Protein AF-A0A371H3L0-F1 (afdb_monomer_lite)

Organism: Mucuna pruriens (NCBI:txid157652)

pLDDT: mean 83.74, std 11.21, range [35.69, 98.12]

Foldseek 3Di:
DDDPPDPPCVVCVVVVVVCQQQPDQDPVRDGVVCVVPVDHPVVVVVVVVVVVVVVVVVVVVVVVVVVVVVVVVVVVPPDDDDDDAQFWKDFAPPDPPDDGTWGWHDADPQQKTWTADPPPRDIDIDRNSGIDGDDDPPDPDD

Sequence (142 aa):
MTNPSKKDWSRLLEDALWAHGTAYRTSLGMSPYQIVFGKTYHLLRKFQLQELDELRLEAYKNSRIYKQKVKKLHDQQILRKDLQIGQKLIPGKLCSRWDGPFVITNIFPYGAVQLKDEQSNNTFQVNGHQIKPFYEGPAPII

Structure (mmCIF, N/CA/C/O backbone):
data_AF-A0A371H3L0-F1
#
_entry.id   AF-A0A371H3L0-F1
#
loop_
_atom_site.group_PDB
_atom_site.id
_atom_site.type_symbol
_atom_site.label_atom_id
_atom_site.label_alt_id
_atom_site.label_comp_id
_atom_site.label_asym_id
_atom_site.label_entity_id
_atom_site.label_seq_id
_atom_site.pdbx_PDB_ins_code
_atom_site.Cartn_x
_atom_site.Cartn_y
_atom_site.Cartn_z
_atom_site.occupancy
_atom_site.B_iso_or_equiv
_atom_site.auth_seq_id
_atom_site.auth_comp_id
_atom_site.auth_asym_id
_atom_site.auth_atom_id
_atom_site.pdbx_PDB_model_num
ATOM 1 N N . MET A 1 1 ? 40.866 -38.677 -16.496 1.00 35.69 1 MET A N 1
ATOM 2 C CA . MET A 1 1 ? 40.454 -37.457 -15.767 1.00 35.69 1 MET A CA 1
ATOM 3 C C . MET A 1 1 ? 40.804 -36.258 -16.641 1.00 35.69 1 MET A C 1
ATOM 5 O O . MET A 1 1 ? 41.975 -35.926 -16.749 1.00 35.69 1 MET A O 1
ATOM 9 N N . THR A 1 2 ? 39.844 -35.698 -17.381 1.00 47.97 2 THR A N 1
ATOM 10 C CA . THR A 1 2 ? 40.084 -34.582 -18.316 1.00 47.97 2 THR A CA 1
ATOM 11 C C . THR A 1 2 ? 39.957 -33.234 -17.607 1.00 47.97 2 THR A C 1
ATOM 13 O O . THR A 1 2 ? 39.051 -33.023 -16.808 1.00 47.97 2 THR A O 1
ATOM 16 N N . ASN A 1 3 ? 40.906 -32.347 -17.894 1.00 44.03 3 ASN A N 1
ATOM 17 C CA . ASN A 1 3 ? 41.131 -31.049 -17.263 1.00 44.03 3 ASN A CA 1
ATOM 18 C C . ASN A 1 3 ? 39.911 -30.092 -17.413 1.00 44.03 3 ASN A C 1
ATOM 20 O O . ASN A 1 3 ? 39.448 -29.922 -18.543 1.00 44.03 3 ASN A O 1
ATOM 24 N N . PRO A 1 4 ? 39.394 -29.437 -16.347 1.00 57.75 4 PRO A N 1
ATOM 25 C CA . PRO A 1 4 ? 38.181 -28.602 -16.411 1.00 57.75 4 PRO A CA 1
ATOM 26 C C . PRO A 1 4 ? 38.383 -27.198 -17.017 1.00 57.75 4 PRO A C 1
ATOM 28 O O . PRO A 1 4 ? 37.429 -26.434 -17.135 1.00 57.75 4 PRO A O 1
ATOM 31 N N . SER A 1 5 ? 39.611 -26.820 -17.383 1.00 58.09 5 SER A N 1
ATOM 32 C CA . SER A 1 5 ? 39.981 -25.446 -17.765 1.00 58.09 5 SER A CA 1
ATOM 33 C C . SER A 1 5 ? 40.027 -25.221 -19.287 1.00 58.09 5 SER A C 1
ATOM 35 O O . SER A 1 5 ? 41.024 -24.754 -19.839 1.00 58.09 5 SER A O 1
ATOM 37 N N . LYS A 1 6 ? 38.960 -25.568 -20.017 1.00 63.59 6 LYS A N 1
ATOM 38 C CA . LYS A 1 6 ? 38.828 -25.193 -21.436 1.00 63.59 6 LYS A CA 1
ATOM 39 C C . LYS A 1 6 ? 37.903 -23.981 -21.530 1.00 63.59 6 LYS A C 1
ATOM 41 O O . LYS A 1 6 ? 36.699 -24.112 -21.344 1.00 63.59 6 LYS A O 1
ATOM 46 N N . LYS A 1 7 ? 38.474 -22.794 -21.775 1.00 66.12 7 LYS A N 1
ATOM 47 C CA . LYS A 1 7 ? 37.710 -21.560 -22.027 1.00 66.12 7 LYS A CA 1
ATOM 48 C C . LYS A 1 7 ? 36.787 -21.792 -23.220 1.00 66.12 7 LYS A C 1
ATOM 50 O O . LYS A 1 7 ? 37.247 -22.001 -24.340 1.00 66.12 7 LYS A O 1
ATOM 55 N N . ASP A 1 8 ? 35.493 -21.796 -22.943 1.00 74.56 8 ASP A N 1
ATOM 56 C CA . ASP A 1 8 ? 34.453 -21.986 -23.940 1.00 74.56 8 ASP A CA 1
ATOM 57 C C . ASP A 1 8 ? 34.238 -20.660 -24.684 1.00 74.56 8 ASP A C 1
ATOM 59 O O . ASP A 1 8 ? 33.451 -19.808 -24.274 1.00 74.56 8 ASP A O 1
ATOM 63 N N . TRP A 1 9 ? 35.030 -20.449 -25.741 1.00 77.19 9 TRP A N 1
ATOM 64 C CA . TRP A 1 9 ? 35.035 -19.226 -26.556 1.00 77.19 9 TRP A CA 1
ATOM 65 C C . TRP A 1 9 ? 33.682 -18.916 -27.202 1.00 77.19 9 TRP A C 1
ATOM 67 O O . TRP A 1 9 ? 33.424 -17.762 -27.535 1.00 77.19 9 TRP A O 1
ATOM 77 N N . SER A 1 10 ? 32.807 -19.917 -27.327 1.00 79.56 10 SER A N 1
ATOM 78 C CA . SER A 1 10 ? 31.440 -19.752 -27.830 1.00 79.56 10 SER A CA 1
ATOM 79 C C . SER A 1 10 ? 30.657 -18.701 -27.037 1.00 79.56 10 SER A C 1
ATOM 81 O O . SER A 1 10 ? 29.975 -17.866 -27.622 1.00 79.56 10 SER A O 1
ATOM 83 N N . ARG A 1 11 ? 30.835 -18.663 -25.712 1.00 79.69 11 ARG A N 1
ATOM 84 C CA . ARG A 1 11 ? 30.141 -17.724 -24.818 1.00 79.69 11 ARG A CA 1
ATOM 85 C C . ARG A 1 11 ? 30.622 -16.282 -24.968 1.00 79.69 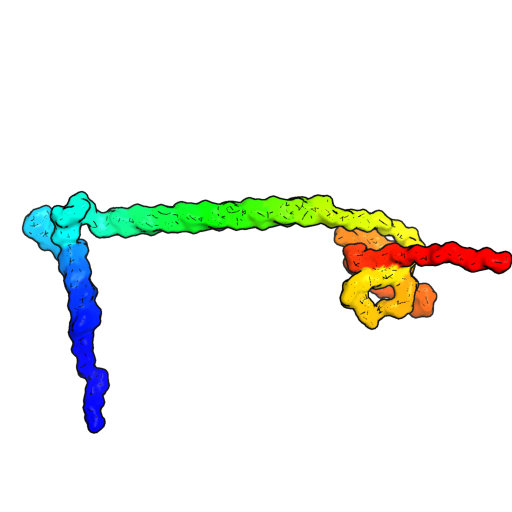11 ARG A C 1
ATOM 87 O O . ARG A 1 11 ? 29.887 -15.365 -24.640 1.00 79.69 11 ARG A O 1
ATOM 94 N N . LEU A 1 12 ? 31.848 -16.091 -25.456 1.00 84.69 12 LEU A N 1
ATOM 95 C CA . LEU A 1 12 ? 32.456 -14.773 -25.654 1.00 84.69 12 LEU A CA 1
ATOM 96 C C . LEU A 1 12 ? 32.173 -14.200 -27.048 1.00 84.69 12 LEU A C 1
ATOM 98 O O . LEU A 1 12 ? 32.379 -13.008 -27.261 1.00 84.69 12 LEU A O 1
ATOM 102 N N . LEU A 1 13 ? 31.721 -15.031 -27.994 1.00 86.25 13 LEU A N 1
ATOM 103 C CA . LEU A 1 13 ? 31.438 -14.603 -29.363 1.00 86.25 13 LEU A CA 1
ATOM 104 C C . LEU A 1 13 ? 30.288 -13.589 -29.407 1.00 86.25 13 LEU A C 1
ATOM 106 O O . LEU A 1 13 ? 30.415 -12.561 -30.068 1.00 86.25 13 LEU A O 1
ATOM 110 N N . GLU A 1 14 ? 29.212 -13.847 -28.662 1.00 85.56 14 GLU A N 1
ATOM 111 C CA . GLU A 1 14 ? 28.058 -12.943 -28.573 1.00 85.56 14 GLU A CA 1
ATOM 112 C C . GLU A 1 14 ? 28.453 -1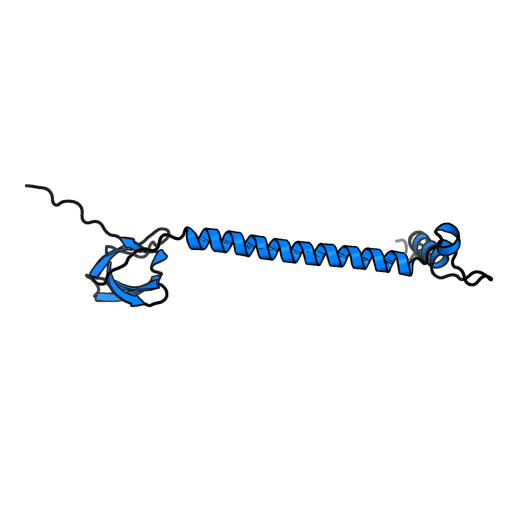1.577 -27.996 1.00 85.56 14 GLU A C 1
ATOM 114 O O . GLU A 1 14 ? 28.181 -10.537 -28.597 1.00 85.56 14 GLU A O 1
ATOM 119 N N . ASP A 1 15 ? 29.193 -11.568 -26.884 1.00 86.69 15 ASP A N 1
ATOM 120 C CA . ASP A 1 15 ? 29.681 -10.335 -26.256 1.00 86.69 15 ASP A CA 1
ATOM 121 C C . ASP A 1 15 ? 30.644 -9.557 -27.171 1.00 86.69 15 ASP A C 1
ATOM 123 O O . ASP A 1 15 ? 30.595 -8.325 -27.235 1.00 86.69 15 ASP A O 1
ATOM 127 N N . ALA A 1 16 ? 31.512 -10.254 -27.913 1.00 88.94 16 ALA A N 1
ATOM 128 C CA . ALA A 1 16 ? 32.458 -9.638 -28.842 1.00 88.94 16 ALA A CA 1
ATOM 129 C C . ALA A 1 16 ? 31.758 -9.010 -30.058 1.00 88.94 16 ALA A C 1
ATOM 131 O O . ALA A 1 16 ? 32.079 -7.880 -30.439 1.00 88.94 16 ALA A O 1
ATOM 132 N N . LEU A 1 17 ? 30.777 -9.705 -30.644 1.00 88.81 17 LEU A N 1
ATOM 133 C CA . LEU A 1 17 ? 29.948 -9.171 -31.729 1.00 88.81 17 LEU A CA 1
ATOM 134 C C . LEU A 1 17 ? 29.143 -7.957 -31.256 1.00 88.81 17 LEU A C 1
ATOM 136 O O . LEU A 1 17 ? 29.077 -6.938 -31.951 1.00 88.81 17 LEU A O 1
ATOM 140 N N . TRP A 1 18 ? 28.600 -8.028 -30.041 1.00 85.81 18 TRP A N 1
ATOM 141 C CA . TRP A 1 18 ? 27.878 -6.928 -29.415 1.00 85.81 18 TRP A CA 1
ATOM 142 C C . TRP A 1 18 ? 28.757 -5.689 -29.196 1.00 85.81 18 TRP A C 1
ATOM 144 O O . TRP A 1 18 ? 28.379 -4.566 -29.556 1.00 85.81 18 TRP A O 1
ATOM 154 N N . ALA A 1 19 ? 29.959 -5.882 -28.647 1.00 86.75 19 ALA A N 1
ATOM 155 C CA . ALA A 1 19 ? 30.933 -4.814 -28.450 1.00 86.75 19 ALA A CA 1
ATOM 156 C C . ALA A 1 19 ? 31.361 -4.193 -29.788 1.00 86.75 19 ALA A C 1
ATOM 158 O O . ALA A 1 19 ? 31.402 -2.969 -29.913 1.00 86.75 19 ALA A O 1
ATOM 159 N N . HIS A 1 20 ? 31.603 -5.009 -30.818 1.00 86.50 20 HIS A N 1
ATOM 160 C CA . HIS A 1 20 ? 31.933 -4.517 -32.154 1.00 86.50 20 HIS A CA 1
ATOM 161 C C . HIS A 1 20 ? 30.798 -3.668 -32.755 1.00 86.50 20 HIS A C 1
ATOM 163 O O . HIS A 1 20 ? 31.046 -2.589 -33.288 1.00 86.50 20 HIS A O 1
ATOM 169 N N . GLY A 1 21 ? 29.536 -4.089 -32.624 1.00 86.50 21 GLY A N 1
ATOM 170 C CA . GLY A 1 21 ? 28.395 -3.338 -33.161 1.00 86.50 21 GLY A CA 1
ATOM 171 C C . GLY A 1 21 ? 28.141 -1.989 -32.472 1.00 86.50 21 GLY A C 1
ATOM 172 O O . GLY A 1 21 ? 27.678 -1.037 -33.110 1.00 86.50 21 GLY A O 1
ATOM 173 N N . THR A 1 22 ? 28.449 -1.886 -31.176 1.00 85.19 22 THR A N 1
ATOM 174 C CA . THR A 1 22 ? 28.066 -0.734 -30.341 1.00 85.19 22 THR A CA 1
ATOM 175 C C . THR A 1 22 ? 29.221 0.203 -29.980 1.00 85.19 22 THR A C 1
ATOM 177 O O . THR A 1 22 ? 29.000 1.414 -29.920 1.00 85.19 22 THR A O 1
ATOM 180 N N . ALA A 1 23 ? 30.434 -0.319 -29.774 1.00 85.50 23 ALA A N 1
ATOM 181 C CA . ALA A 1 23 ? 31.584 0.436 -29.272 1.00 85.50 23 ALA A CA 1
ATOM 182 C C . ALA A 1 23 ? 32.619 0.794 -30.351 1.00 85.50 23 ALA A C 1
ATOM 184 O O . ALA A 1 23 ? 33.249 1.849 -30.250 1.00 85.50 23 ALA A O 1
ATOM 185 N N . TYR A 1 24 ? 32.790 -0.038 -31.387 1.00 86.94 24 TYR A N 1
ATOM 186 C CA . TYR A 1 24 ? 33.730 0.257 -32.474 1.00 86.94 24 TYR A CA 1
ATOM 187 C C . TYR A 1 24 ? 33.296 1.501 -33.258 1.00 86.94 24 TYR A C 1
ATOM 189 O O . TYR A 1 24 ? 32.109 1.710 -33.527 1.00 86.94 24 TYR A O 1
ATOM 197 N N . ARG A 1 25 ? 34.271 2.330 -33.639 1.00 89.62 25 ARG A N 1
ATOM 198 C CA . ARG A 1 25 ? 34.059 3.546 -34.426 1.00 89.62 25 ARG A CA 1
ATOM 199 C C . ARG A 1 25 ? 34.706 3.383 -35.793 1.00 89.62 25 ARG A C 1
ATOM 201 O O . ARG A 1 25 ? 35.893 3.097 -35.893 1.00 89.62 25 ARG A O 1
ATOM 208 N N . THR A 1 26 ? 33.904 3.572 -36.834 1.00 87.81 26 THR A N 1
ATOM 209 C CA . THR A 1 26 ? 34.366 3.626 -38.227 1.00 87.81 26 THR A CA 1
ATOM 210 C C . THR A 1 26 ? 35.142 4.920 -38.493 1.00 87.81 26 THR A C 1
ATOM 212 O O . THR A 1 26 ? 35.106 5.848 -37.683 1.00 87.81 26 THR A O 1
ATOM 215 N N . SER A 1 27 ? 35.804 5.025 -39.649 1.00 90.31 27 SER A N 1
ATOM 216 C CA . SER A 1 27 ? 36.500 6.247 -40.098 1.00 90.31 27 SER A CA 1
ATOM 217 C C . SER A 1 27 ? 35.598 7.489 -40.168 1.00 90.31 27 SER A C 1
ATOM 219 O O . SER A 1 27 ? 36.092 8.609 -40.119 1.00 90.31 27 SER A O 1
ATOM 221 N N . LEU A 1 28 ? 34.277 7.296 -40.223 1.00 88.50 28 LEU A N 1
ATOM 222 C CA . LEU A 1 28 ? 33.258 8.349 -40.176 1.00 88.50 28 LEU A CA 1
ATOM 223 C C . LEU A 1 28 ? 32.837 8.729 -38.741 1.00 88.50 28 LEU A C 1
ATOM 225 O O . LEU A 1 28 ? 31.907 9.506 -38.553 1.00 88.50 28 LEU A O 1
ATOM 229 N N . GLY A 1 29 ? 33.451 8.138 -37.712 1.00 89.38 29 GLY A N 1
ATOM 230 C CA . GLY A 1 29 ? 33.095 8.352 -36.305 1.00 89.38 29 GLY A CA 1
ATOM 231 C C . GLY A 1 29 ? 31.793 7.669 -35.860 1.00 89.38 29 GLY A C 1
ATOM 232 O O . GLY A 1 29 ? 31.380 7.816 -34.705 1.00 89.38 29 GLY A O 1
ATOM 233 N N . MET A 1 30 ? 31.146 6.890 -36.733 1.00 90.00 30 MET A N 1
ATOM 234 C CA . MET A 1 30 ? 29.894 6.179 -36.444 1.00 90.00 30 MET A CA 1
ATOM 235 C C . MET A 1 30 ? 30.138 4.723 -36.044 1.00 90.00 30 MET A C 1
ATOM 237 O O . MET A 1 30 ? 31.092 4.101 -36.516 1.00 90.00 30 MET A O 1
ATOM 241 N N . SER A 1 31 ? 29.271 4.163 -35.196 1.00 91.44 31 SER A N 1
ATOM 242 C CA . SER A 1 31 ? 29.273 2.718 -34.925 1.00 91.44 31 SER A CA 1
ATOM 243 C C . SER A 1 31 ? 28.458 1.949 -35.974 1.00 91.44 31 SER A C 1
ATOM 245 O O . SER A 1 31 ? 27.512 2.514 -36.531 1.00 91.44 31 SER A O 1
ATOM 247 N N . PRO A 1 32 ? 28.749 0.659 -36.229 1.00 91.44 32 PRO A N 1
ATOM 248 C CA . PRO A 1 32 ? 27.944 -0.160 -37.140 1.00 91.44 32 PRO A CA 1
ATOM 249 C C . PRO A 1 32 ? 26.437 -0.124 -36.824 1.00 91.44 32 PRO A C 1
ATOM 251 O O . PRO A 1 32 ? 25.621 0.029 -37.729 1.00 91.44 32 PRO A O 1
ATOM 254 N N . TYR A 1 33 ? 26.055 -0.155 -35.540 1.00 89.06 33 TYR A N 1
ATOM 255 C CA . TYR A 1 33 ? 24.656 -0.012 -35.118 1.00 89.06 33 TYR A CA 1
ATOM 256 C C . TYR A 1 33 ? 24.039 1.333 -35.545 1.00 89.06 33 TYR A C 1
ATOM 258 O O . TYR A 1 33 ? 22.895 1.380 -35.986 1.00 89.06 33 TYR A O 1
ATOM 266 N N . GLN A 1 34 ? 24.788 2.436 -35.451 1.00 89.88 34 GLN A N 1
ATOM 267 C CA . GLN A 1 34 ? 24.303 3.758 -35.870 1.00 89.88 34 GLN A CA 1
ATOM 268 C C . GLN A 1 34 ? 24.055 3.837 -37.374 1.00 89.88 34 GLN A C 1
ATOM 270 O O . GLN A 1 34 ? 23.097 4.482 -37.784 1.00 89.88 34 GLN A O 1
ATOM 275 N N . ILE A 1 35 ? 24.884 3.174 -38.181 1.00 91.00 35 ILE A N 1
ATOM 276 C CA . ILE A 1 35 ? 24.724 3.142 -39.641 1.00 91.00 35 ILE A CA 1
ATOM 277 C C . ILE A 1 35 ? 23.443 2.392 -40.023 1.00 91.00 35 ILE A C 1
ATOM 279 O O . ILE A 1 35 ? 22.707 2.839 -40.895 1.00 91.00 35 ILE A O 1
ATOM 283 N N . VAL A 1 36 ? 23.157 1.277 -39.349 1.00 89.88 36 VAL A N 1
ATOM 284 C CA . VAL A 1 36 ? 21.985 0.440 -39.648 1.00 89.88 36 VAL A CA 1
ATOM 285 C C . VAL A 1 36 ? 20.688 1.061 -39.123 1.00 89.88 36 VAL A C 1
ATOM 287 O O . VAL A 1 36 ? 19.680 1.069 -39.822 1.00 89.88 36 VAL A O 1
ATOM 290 N N . PHE A 1 37 ? 20.696 1.583 -37.894 1.00 85.94 37 PHE A N 1
ATOM 291 C CA . PHE A 1 37 ? 19.475 2.001 -37.194 1.00 85.94 37 PHE A CA 1
ATOM 292 C C . PHE A 1 37 ? 19.294 3.523 -37.105 1.00 85.94 37 PHE A C 1
ATOM 294 O O . PHE A 1 37 ? 18.312 3.994 -36.530 1.00 85.94 37 PHE A O 1
ATOM 301 N N . GLY A 1 38 ? 20.246 4.315 -37.610 1.00 89.06 38 GLY A N 1
ATOM 302 C CA . GLY A 1 38 ? 20.200 5.783 -37.602 1.00 89.06 38 GLY A CA 1
ATOM 303 C C . GLY A 1 38 ? 20.243 6.429 -36.210 1.00 89.06 38 GLY A C 1
ATOM 304 O O . GLY A 1 38 ? 20.119 7.646 -36.086 1.00 89.06 38 GLY A O 1
ATOM 305 N N . LYS A 1 39 ? 20.395 5.639 -35.138 1.00 87.19 39 LYS A N 1
ATOM 306 C CA . LYS A 1 39 ? 20.427 6.095 -33.741 1.00 87.19 39 LYS A CA 1
ATOM 307 C C . LYS A 1 39 ? 21.552 5.411 -32.981 1.00 87.19 39 LYS A C 1
ATOM 309 O O . LYS A 1 39 ? 21.913 4.267 -33.252 1.00 87.19 39 LYS A O 1
ATOM 314 N N . THR A 1 40 ? 22.100 6.102 -31.984 1.00 86.62 40 THR A N 1
ATOM 315 C CA . THR A 1 40 ? 23.087 5.494 -31.087 1.00 86.62 40 THR A CA 1
ATOM 316 C C . THR A 1 40 ? 22.387 4.523 -30.135 1.00 86.62 40 THR A C 1
ATOM 318 O O . THR A 1 40 ? 21.326 4.830 -29.591 1.00 86.62 40 THR A O 1
ATOM 321 N N . TYR A 1 41 ? 22.979 3.348 -29.907 1.00 84.19 41 TYR A N 1
ATOM 322 C CA . TYR A 1 41 ? 22.416 2.349 -28.990 1.00 84.19 41 TYR A CA 1
ATOM 323 C C . TYR A 1 41 ? 22.176 2.922 -27.581 1.00 84.19 41 TYR A C 1
ATOM 325 O O . TYR A 1 41 ? 21.142 2.671 -26.963 1.00 84.19 41 TYR A O 1
ATOM 333 N N . HIS A 1 42 ? 23.096 3.758 -27.089 1.00 84.25 42 HIS A N 1
ATOM 334 C CA . HIS A 1 42 ? 22.961 4.418 -25.787 1.00 84.25 42 HIS A CA 1
ATOM 335 C C . HIS A 1 42 ? 21.702 5.284 -25.685 1.00 84.25 42 HIS A C 1
ATOM 337 O O . HIS A 1 42 ? 21.066 5.307 -24.632 1.00 84.25 42 HIS A O 1
ATOM 343 N N . LEU A 1 43 ? 21.329 5.972 -26.768 1.00 87.81 43 LEU A N 1
ATOM 344 C CA . LEU A 1 43 ? 20.124 6.790 -26.806 1.00 87.81 43 LEU A CA 1
ATOM 345 C C . LEU A 1 43 ? 18.865 5.917 -26.747 1.00 87.81 43 LEU A C 1
ATOM 347 O O . LEU A 1 43 ? 17.972 6.200 -25.953 1.00 87.81 43 LEU A O 1
ATOM 351 N N . LEU A 1 44 ? 18.825 4.829 -27.524 1.00 86.44 44 LEU A N 1
ATOM 352 C CA . LEU A 1 44 ? 17.714 3.874 -27.491 1.00 86.44 44 LEU A CA 1
ATOM 353 C C . LEU A 1 44 ? 17.533 3.280 -26.088 1.00 86.44 44 LEU A C 1
ATOM 355 O O . LEU A 1 44 ? 16.435 3.312 -25.537 1.00 86.44 44 LEU A O 1
ATOM 359 N N . ARG A 1 45 ? 18.629 2.815 -25.478 1.00 89.38 45 ARG A N 1
ATOM 360 C CA . ARG A 1 45 ? 18.609 2.245 -24.128 1.00 89.38 45 ARG A CA 1
ATOM 361 C C . ARG A 1 45 ? 18.142 3.257 -23.082 1.00 89.38 45 ARG A C 1
ATOM 363 O O . ARG A 1 45 ? 17.405 2.893 -22.173 1.00 89.38 45 ARG A O 1
ATOM 370 N N . LYS A 1 46 ? 18.549 4.526 -23.199 1.00 91.94 46 LYS A N 1
ATOM 371 C CA . LYS A 1 46 ? 18.114 5.591 -22.284 1.00 91.94 46 LYS A CA 1
ATOM 372 C C . LYS A 1 46 ? 16.599 5.805 -22.346 1.00 91.94 46 LYS A C 1
ATOM 374 O O . LYS A 1 46 ? 15.977 5.895 -21.295 1.00 91.94 46 LYS A O 1
ATOM 379 N N . PHE A 1 47 ? 16.014 5.845 -23.544 1.00 91.94 47 PHE A N 1
ATOM 380 C CA . PHE A 1 47 ? 14.563 5.992 -23.698 1.00 91.94 47 PHE A CA 1
ATOM 381 C C . PHE A 1 47 ? 13.792 4.801 -23.128 1.00 91.94 47 PHE A C 1
ATOM 383 O O . PHE A 1 47 ? 12.835 5.003 -22.392 1.00 91.94 47 PHE A O 1
ATOM 390 N N . GLN A 1 48 ? 14.254 3.574 -23.384 1.00 93.88 48 GLN A N 1
ATOM 391 C CA . GLN A 1 48 ? 13.633 2.369 -22.823 1.00 93.88 48 GLN A CA 1
ATOM 392 C C . GLN A 1 48 ? 13.661 2.360 -21.289 1.00 93.88 48 GLN A C 1
ATOM 394 O O . GLN A 1 48 ? 12.685 1.979 -20.650 1.00 93.88 48 GLN A O 1
ATOM 399 N N . LEU A 1 49 ? 14.775 2.785 -20.684 1.00 95.06 49 LEU A N 1
ATOM 400 C CA . LEU A 1 49 ? 14.875 2.899 -19.227 1.00 95.06 49 LEU A CA 1
ATOM 401 C C . LEU A 1 49 ? 13.922 3.962 -18.675 1.00 95.06 49 LEU A C 1
ATOM 403 O O . LEU A 1 49 ? 13.264 3.712 -17.670 1.00 95.06 49 LEU A O 1
ATOM 407 N N . GLN A 1 50 ? 13.815 5.109 -19.349 1.00 96.56 50 GLN A N 1
ATOM 408 C CA . GLN A 1 50 ? 12.889 6.165 -18.951 1.00 96.56 50 GLN A CA 1
ATOM 409 C C . GLN A 1 50 ? 11.430 5.688 -19.009 1.00 96.56 50 GLN A C 1
ATOM 411 O O . GLN A 1 50 ? 10.698 5.864 -18.040 1.00 96.56 50 GLN A O 1
ATOM 416 N N . GLU A 1 51 ? 11.025 5.033 -20.097 1.00 96.12 51 GLU A N 1
ATOM 417 C CA . GLU A 1 51 ? 9.674 4.481 -20.251 1.00 96.12 51 GLU A CA 1
ATOM 418 C C . GLU A 1 51 ? 9.355 3.449 -19.154 1.00 96.12 51 GLU A C 1
ATOM 420 O O . GLU A 1 51 ? 8.289 3.485 -18.538 1.00 96.12 51 GLU A O 1
ATOM 425 N N . LEU A 1 52 ? 10.311 2.571 -18.827 1.00 97.19 52 LEU A N 1
ATOM 426 C CA . LEU A 1 52 ? 10.166 1.614 -17.726 1.00 97.19 52 LEU A CA 1
ATOM 427 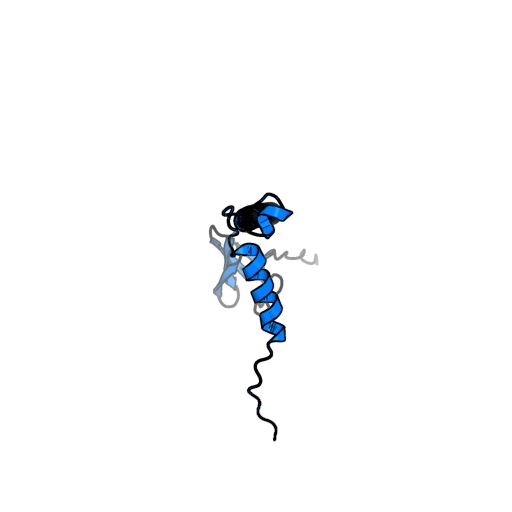C C . LEU A 1 52 ? 10.007 2.297 -16.362 1.00 97.19 52 LEU A C 1
ATOM 429 O O . LEU A 1 52 ? 9.206 1.843 -15.540 1.00 97.19 52 LEU A O 1
ATOM 433 N N . ASP A 1 53 ? 10.762 3.360 -16.098 1.00 96.25 53 ASP A N 1
ATOM 434 C CA . ASP A 1 53 ? 10.675 4.087 -14.833 1.00 96.25 53 ASP A CA 1
ATOM 435 C C . ASP A 1 53 ? 9.355 4.862 -14.705 1.00 96.25 53 ASP A C 1
ATOM 437 O O . ASP A 1 53 ? 8.755 4.878 -13.625 1.00 96.25 53 ASP A O 1
ATOM 441 N N . GLU A 1 54 ? 8.838 5.415 -15.804 1.00 97.44 54 GLU A N 1
ATOM 442 C CA . GLU A 1 54 ? 7.513 6.042 -15.855 1.00 97.44 54 GLU A CA 1
ATOM 443 C C . GLU A 1 54 ? 6.400 5.027 -15.544 1.00 97.44 54 GLU A C 1
ATOM 445 O O . GLU A 1 54 ? 5.573 5.263 -14.657 1.00 97.44 54 GLU A O 1
ATOM 450 N N . LEU A 1 55 ? 6.428 3.852 -16.184 1.00 97.44 55 LEU A N 1
ATOM 451 C CA . LEU A 1 55 ? 5.466 2.772 -15.934 1.00 97.44 55 LEU A CA 1
ATOM 452 C C . LEU A 1 55 ? 5.498 2.285 -14.479 1.00 97.44 55 LEU A C 1
ATOM 454 O O . LEU A 1 55 ? 4.452 2.057 -13.865 1.00 97.44 55 LEU A O 1
ATOM 458 N N . ARG A 1 56 ? 6.694 2.147 -13.896 1.00 97.81 56 ARG A N 1
ATOM 459 C CA . ARG A 1 56 ? 6.863 1.763 -12.485 1.00 97.81 56 ARG A CA 1
ATOM 460 C C . ARG A 1 56 ? 6.262 2.795 -11.541 1.00 97.81 56 ARG A C 1
ATOM 462 O O . ARG A 1 56 ? 5.563 2.425 -10.593 1.00 97.81 56 ARG A O 1
ATOM 469 N N . LEU A 1 57 ? 6.532 4.077 -11.785 1.00 97.75 57 LEU A N 1
ATOM 470 C CA . LEU A 1 57 ? 6.010 5.160 -10.960 1.00 97.75 57 LEU A CA 1
ATOM 471 C C . LEU A 1 57 ? 4.479 5.202 -11.017 1.00 97.75 57 LEU A C 1
ATOM 473 O O . LEU A 1 57 ? 3.825 5.362 -9.983 1.00 97.75 57 LEU A O 1
ATOM 477 N N . GLU A 1 58 ? 3.913 5.013 -12.205 1.00 98.00 58 GLU A N 1
ATOM 478 C CA . GLU A 1 58 ? 2.470 4.987 -12.413 1.00 98.00 58 GLU A CA 1
ATOM 479 C C . GLU A 1 58 ? 1.812 3.790 -11.712 1.00 98.00 58 GLU A C 1
ATOM 481 O O . GLU A 1 58 ? 0.849 3.953 -10.958 1.00 98.00 58 GLU A O 1
ATOM 486 N N . ALA A 1 59 ? 2.386 2.590 -11.837 1.00 98.12 59 ALA A N 1
ATOM 487 C CA . ALA A 1 59 ? 1.918 1.407 -11.115 1.00 98.12 59 ALA A CA 1
ATOM 488 C C . ALA A 1 59 ? 1.937 1.607 -9.586 1.00 98.12 59 ALA A C 1
ATOM 490 O O . ALA A 1 59 ? 0.985 1.234 -8.890 1.00 98.12 59 ALA A O 1
ATOM 491 N N . TYR A 1 60 ? 2.985 2.241 -9.049 1.00 97.75 60 TYR A N 1
ATOM 492 C CA . TYR A 1 60 ? 3.082 2.542 -7.619 1.00 97.75 60 TYR A CA 1
ATOM 493 C C . TYR A 1 60 ? 2.006 3.538 -7.162 1.00 97.75 60 TYR A C 1
ATOM 495 O O . TYR A 1 60 ? 1.340 3.307 -6.146 1.00 97.75 60 TYR A O 1
ATOM 503 N N . LYS A 1 61 ? 1.791 4.621 -7.922 1.00 98.00 61 LYS A N 1
ATOM 504 C CA . LYS A 1 61 ? 0.716 5.593 -7.660 1.00 98.00 61 LYS A CA 1
ATOM 505 C C . LYS A 1 61 ? -0.652 4.913 -7.667 1.00 98.00 61 LYS A C 1
ATOM 507 O O . LYS A 1 61 ? -1.406 5.066 -6.706 1.00 98.00 61 LYS A O 1
ATOM 512 N N . ASN A 1 62 ? -0.934 4.097 -8.680 1.00 97.31 62 ASN A N 1
ATOM 513 C CA . ASN A 1 62 ? -2.203 3.382 -8.811 1.00 97.31 62 ASN A CA 1
ATOM 514 C C . ASN A 1 62 ? -2.438 2.391 -7.666 1.00 97.31 62 ASN A C 1
ATOM 516 O O . ASN A 1 62 ? -3.513 2.386 -7.063 1.00 97.31 62 ASN A O 1
ATOM 520 N N . SER A 1 63 ? -1.415 1.626 -7.280 1.00 97.69 63 SER A N 1
ATOM 521 C CA . SER A 1 63 ? -1.474 0.732 -6.116 1.00 97.69 63 SER A CA 1
ATOM 522 C C . SER A 1 63 ? -1.760 1.495 -4.819 1.00 97.69 63 SER A C 1
ATOM 524 O O . SER A 1 63 ? -2.612 1.090 -4.021 1.00 97.69 63 SER A O 1
ATOM 526 N N . ARG A 1 64 ? -1.100 2.643 -4.615 1.00 97.62 64 ARG A N 1
ATOM 527 C CA . ARG A 1 64 ? -1.323 3.501 -3.445 1.00 97.62 64 ARG A CA 1
ATOM 528 C C . ARG A 1 64 ? -2.754 4.038 -3.409 1.00 97.62 64 ARG A C 1
ATOM 530 O O . ARG A 1 64 ? -3.392 3.955 -2.360 1.00 97.62 64 ARG A O 1
ATOM 537 N N . ILE A 1 65 ? -3.270 4.531 -4.534 1.00 97.62 65 ILE A N 1
ATOM 538 C CA . ILE A 1 65 ? -4.645 5.038 -4.648 1.00 97.62 65 ILE A CA 1
ATOM 539 C C . ILE A 1 65 ? -5.654 3.920 -4.372 1.00 97.62 65 ILE A C 1
ATOM 541 O O . ILE A 1 65 ? -6.591 4.119 -3.600 1.00 97.62 65 ILE A O 1
ATOM 545 N N . TYR A 1 66 ? -5.458 2.736 -4.955 1.00 97.00 66 TYR A N 1
ATOM 546 C CA . TYR A 1 66 ? -6.329 1.585 -4.729 1.00 97.00 66 TYR A CA 1
ATOM 547 C C . TYR A 1 66 ? -6.394 1.212 -3.243 1.00 97.00 66 TYR A C 1
ATOM 549 O O . TYR A 1 66 ? -7.481 1.152 -2.670 1.00 97.00 66 TYR A O 1
ATOM 557 N N . LYS A 1 67 ? -5.237 1.054 -2.584 1.00 97.56 67 LYS A N 1
ATOM 558 C CA . LYS A 1 67 ? -5.169 0.742 -1.147 1.00 97.56 67 LYS A CA 1
ATOM 559 C C . LYS A 1 67 ? -5.869 1.797 -0.296 1.00 97.56 67 LYS A C 1
ATOM 561 O O . LYS A 1 67 ? -6.585 1.452 0.639 1.00 97.56 67 LYS A O 1
ATOM 566 N N . GLN A 1 68 ? -5.693 3.076 -0.625 1.00 97.62 68 GLN A N 1
ATOM 567 C CA . GLN A 1 68 ? -6.368 4.170 0.074 1.00 97.62 68 GLN A CA 1
ATOM 568 C C . GLN A 1 68 ? -7.889 4.121 -0.112 1.00 97.62 68 GLN A C 1
ATOM 570 O O . GLN A 1 68 ? -8.617 4.278 0.867 1.00 97.62 68 GLN A O 1
ATOM 575 N N . LYS A 1 69 ? -8.375 3.869 -1.335 1.00 96.94 69 LYS A N 1
ATOM 576 C CA . LYS A 1 69 ? -9.812 3.735 -1.623 1.00 96.94 69 LYS A CA 1
ATOM 577 C C . LYS A 1 69 ? -10.424 2.565 -0.862 1.00 96.94 69 LYS A C 1
ATOM 579 O O . LYS A 1 69 ? -11.422 2.754 -0.176 1.00 96.94 69 LYS A O 1
ATOM 584 N N . VAL A 1 70 ? -9.801 1.390 -0.930 1.00 95.69 70 VAL A N 1
ATOM 585 C CA . VAL A 1 70 ? -10.281 0.194 -0.225 1.00 95.69 70 VAL A CA 1
ATOM 586 C C . VAL A 1 70 ? -10.261 0.405 1.286 1.00 95.69 70 VAL A C 1
ATOM 588 O O . VAL A 1 70 ? -11.248 0.092 1.940 1.00 95.69 70 VAL A O 1
ATOM 591 N N . LYS A 1 71 ? -9.200 1.008 1.841 1.00 96.19 71 LYS A N 1
ATOM 592 C CA . LYS A 1 71 ? -9.151 1.356 3.267 1.00 96.19 71 LYS A CA 1
ATOM 593 C C . LYS A 1 71 ? -10.283 2.309 3.655 1.00 96.19 71 LYS A C 1
ATOM 595 O O . LYS A 1 71 ? -10.966 2.053 4.634 1.00 96.19 71 LYS A O 1
ATOM 600 N N . LYS A 1 72 ? -10.523 3.368 2.875 1.00 95.50 72 LYS A N 1
ATOM 601 C CA . LYS A 1 72 ? -11.614 4.320 3.137 1.00 95.50 72 LYS A CA 1
ATOM 602 C C . LYS A 1 72 ? -12.980 3.630 3.124 1.00 95.50 72 LYS A C 1
ATOM 604 O O . LYS A 1 72 ? -13.782 3.894 4.009 1.00 95.50 72 LYS A O 1
ATOM 609 N N . LEU A 1 73 ? -13.230 2.756 2.148 1.00 94.00 73 LEU A N 1
ATOM 610 C CA . LEU A 1 73 ? -14.477 1.990 2.067 1.00 94.00 73 LEU A CA 1
ATOM 611 C C . LEU A 1 73 ? -14.628 1.029 3.249 1.00 94.00 73 LEU A C 1
ATOM 613 O O . LEU A 1 73 ? -15.688 0.983 3.862 1.00 94.00 73 LEU A O 1
ATOM 617 N N . HIS A 1 74 ? -13.563 0.307 3.595 1.00 89.75 74 HIS A N 1
ATOM 618 C CA . HIS A 1 74 ? -13.549 -0.582 4.750 1.00 89.75 74 HIS A CA 1
ATOM 619 C C . HIS A 1 74 ? -13.847 0.194 6.037 1.00 89.75 74 HIS A C 1
ATOM 621 O O . HIS A 1 74 ? -14.779 -0.153 6.751 1.00 89.75 74 HIS A O 1
ATOM 627 N N . ASP A 1 75 ? -13.124 1.287 6.289 1.00 88.25 75 ASP A N 1
ATOM 628 C CA . ASP A 1 75 ? -13.280 2.113 7.489 1.00 88.25 75 ASP A CA 1
ATOM 629 C C . ASP A 1 75 ? -14.678 2.752 7.578 1.00 88.25 75 ASP A C 1
ATOM 631 O O . ASP A 1 75 ? -15.207 2.918 8.674 1.00 88.25 75 ASP A O 1
ATOM 635 N N . GLN A 1 76 ? -15.308 3.067 6.439 1.00 88.75 76 GLN A N 1
ATOM 636 C CA . GLN A 1 76 ? -16.700 3.529 6.378 1.00 88.75 76 GLN A CA 1
ATOM 637 C C . GLN A 1 76 ? -17.718 2.433 6.725 1.00 88.75 76 GLN A C 1
ATOM 639 O O . GLN A 1 76 ? -18.777 2.745 7.261 1.00 88.75 76 GLN A O 1
ATOM 644 N N . GLN A 1 77 ? -17.419 1.168 6.422 1.00 84.38 77 GLN A N 1
ATOM 645 C CA . GLN A 1 77 ? -18.291 0.023 6.708 1.00 84.38 77 GLN A CA 1
ATOM 646 C C . GLN A 1 77 ? -18.096 -0.553 8.119 1.00 84.38 77 GLN A C 1
ATOM 648 O O . GLN A 1 77 ? -18.866 -1.422 8.534 1.00 84.38 77 GLN A O 1
ATOM 653 N N . ILE A 1 78 ? -17.099 -0.085 8.880 1.00 80.25 78 ILE A N 1
ATOM 654 C CA . ILE A 1 78 ? -16.937 -0.466 10.285 1.00 80.25 78 ILE A CA 1
ATOM 655 C C . ILE A 1 78 ? -18.119 0.102 11.076 1.00 80.25 78 ILE A C 1
ATOM 657 O O . ILE A 1 78 ? -18.177 1.295 11.379 1.00 80.25 78 ILE A O 1
ATOM 661 N N . LEU A 1 79 ? -19.053 -0.776 11.444 1.00 75.38 79 LEU A N 1
ATOM 662 C CA . LEU A 1 79 ? -20.129 -0.433 12.364 1.00 75.38 79 LEU A CA 1
ATOM 663 C C . LEU A 1 79 ? -19.519 -0.070 13.722 1.00 75.38 79 LEU A C 1
ATOM 665 O O . LEU A 1 79 ? -18.904 -0.909 14.388 1.00 75.38 79 LEU A O 1
ATOM 669 N N . ARG A 1 80 ? -19.694 1.186 14.136 1.00 73.62 80 ARG A N 1
ATOM 670 C CA . ARG A 1 80 ? -19.315 1.624 15.479 1.00 73.62 80 ARG A CA 1
ATOM 671 C C . ARG A 1 80 ? -20.299 1.024 16.477 1.00 73.62 80 ARG A C 1
ATOM 673 O O . ARG A 1 80 ? -21.506 1.134 16.303 1.00 73.62 80 ARG A O 1
ATOM 680 N N . LYS A 1 81 ? -19.769 0.347 17.494 1.00 75.31 81 LYS A N 1
ATOM 681 C CA . LYS A 1 81 ? -20.564 -0.135 18.624 1.00 75.31 81 LYS A CA 1
ATOM 682 C C . LYS A 1 81 ? -20.669 1.001 19.628 1.00 75.31 81 LYS A C 1
ATOM 684 O O . LYS A 1 81 ? -19.640 1.448 20.133 1.00 75.31 81 LYS A O 1
ATOM 689 N N . ASP A 1 82 ? -21.889 1.434 19.912 1.00 75.25 82 ASP A N 1
ATOM 690 C CA . ASP A 1 82 ? -22.152 2.356 21.009 1.00 75.25 82 ASP A CA 1
ATOM 691 C C . ASP A 1 82 ? -22.049 1.572 22.315 1.00 75.25 82 ASP A C 1
ATOM 693 O O . ASP A 1 82 ? -22.897 0.743 22.641 1.00 75.25 82 ASP A O 1
ATOM 697 N N . LEU A 1 83 ? -20.941 1.782 23.018 1.00 81.38 83 LEU A N 1
ATOM 698 C CA . LEU A 1 83 ? -20.659 1.145 24.293 1.00 81.38 83 LEU A CA 1
ATOM 699 C C . LEU A 1 83 ? -20.948 2.136 25.407 1.00 81.38 83 LEU A C 1
ATOM 701 O O . LEU A 1 83 ? -20.564 3.301 25.319 1.00 81.38 83 LEU A O 1
ATOM 705 N N . GLN A 1 84 ? -21.607 1.658 26.455 1.00 82.25 84 GLN A N 1
ATOM 706 C CA . GLN A 1 84 ? -21.944 2.460 27.626 1.00 82.25 84 GLN A CA 1
ATOM 707 C C . GLN A 1 84 ? -21.320 1.846 28.878 1.00 82.25 84 GLN A C 1
ATOM 709 O O . GLN A 1 84 ? -21.228 0.623 29.009 1.00 82.25 84 GLN A O 1
ATOM 714 N N . ILE A 1 85 ? -20.887 2.696 29.808 1.00 83.19 85 ILE A N 1
ATOM 715 C CA . ILE A 1 85 ? -20.389 2.248 31.114 1.00 83.19 85 ILE A CA 1
ATOM 716 C C . ILE A 1 85 ? -21.526 1.504 31.832 1.00 83.19 85 ILE A C 1
ATOM 718 O O . ILE A 1 85 ? -22.674 1.940 31.793 1.00 83.19 85 ILE A O 1
ATOM 722 N N . GLY A 1 86 ? -21.222 0.362 32.449 1.00 82.56 86 GLY A N 1
ATOM 723 C CA . GLY A 1 86 ? -22.217 -0.496 33.103 1.00 82.56 86 GLY A CA 1
ATOM 724 C C . GLY A 1 86 ? -22.896 -1.529 32.193 1.00 82.56 86 GLY A C 1
ATOM 725 O O . GLY A 1 86 ? -23.625 -2.382 32.691 1.00 82.56 86 GLY A O 1
ATOM 726 N N . GLN A 1 87 ? -22.650 -1.516 30.879 1.00 84.56 87 GLN A N 1
ATOM 727 C CA . GLN A 1 87 ? -23.205 -2.520 29.966 1.00 84.56 87 GLN A CA 1
ATOM 728 C C . GLN A 1 87 ? -22.527 -3.890 30.151 1.00 84.56 87 GLN A C 1
ATOM 730 O O . GLN A 1 87 ? -21.297 -3.967 30.236 1.00 84.56 87 GLN A O 1
ATOM 735 N N . LYS A 1 88 ? -23.324 -4.971 30.166 1.00 86.25 88 LYS A N 1
ATOM 736 C CA . LYS A 1 88 ? -22.831 -6.360 30.174 1.00 86.25 88 LYS A CA 1
ATOM 737 C C . LYS A 1 88 ? -22.443 -6.814 28.766 1.00 86.25 88 LYS A C 1
ATOM 739 O O . LYS A 1 88 ? -23.169 -6.577 27.799 1.00 86.25 88 LYS A O 1
ATOM 744 N N . LEU A 1 89 ? -21.296 -7.476 28.647 1.00 85.44 89 LEU A N 1
ATOM 745 C CA . LEU A 1 89 ? -20.704 -7.883 27.373 1.00 85.44 89 LEU A CA 1
ATOM 746 C C . LEU A 1 89 ? -20.165 -9.312 27.412 1.00 85.44 89 LEU A C 1
ATOM 748 O O . LEU A 1 89 ? -19.686 -9.778 28.441 1.00 85.44 89 LEU A O 1
ATOM 752 N N . ILE A 1 90 ? -20.174 -9.962 26.251 1.00 82.00 90 ILE A N 1
ATOM 753 C CA . ILE A 1 90 ? -19.581 -11.284 26.003 1.00 82.00 90 ILE A CA 1
ATOM 754 C C . ILE A 1 90 ? -18.363 -11.111 25.083 1.00 82.00 90 ILE A C 1
ATOM 756 O O . ILE A 1 90 ? -18.365 -10.207 24.229 1.00 82.00 90 ILE A O 1
ATOM 760 N N . PRO A 1 91 ? -17.337 -11.975 25.182 1.00 77.81 91 PRO A N 1
ATOM 761 C CA . PRO A 1 91 ? -16.317 -12.089 24.146 1.00 77.81 91 PRO A CA 1
ATOM 762 C C . PRO A 1 91 ? -16.912 -12.260 22.741 1.00 77.81 91 PRO A C 1
ATOM 764 O O . PRO A 1 91 ? -17.922 -12.927 22.507 1.00 77.81 91 PRO A O 1
ATOM 767 N N . GLY A 1 92 ? -16.237 -11.663 21.767 1.00 75.75 92 GLY A N 1
ATOM 768 C CA . GLY A 1 92 ? -16.455 -11.915 20.353 1.00 75.75 92 GLY A CA 1
ATOM 769 C C . GLY A 1 92 ? -15.764 -13.193 19.876 1.00 75.75 92 GLY A C 1
ATOM 770 O O . GLY A 1 92 ? -15.517 -14.139 20.619 1.00 75.75 92 GLY A O 1
ATOM 771 N N . LYS A 1 93 ? 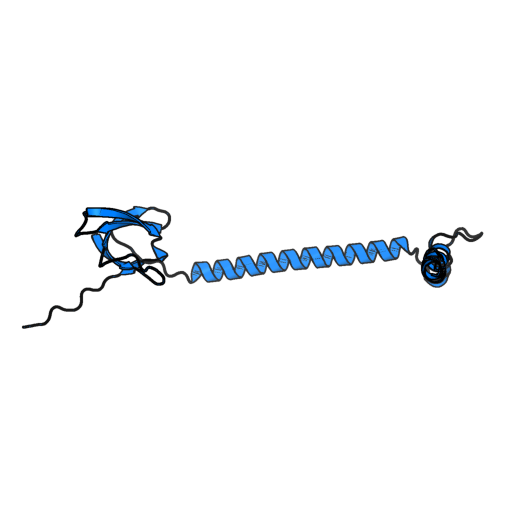-15.464 -13.239 18.578 1.00 70.50 93 LYS A N 1
ATOM 772 C CA . LYS A 1 93 ? -14.828 -14.404 17.950 1.00 70.50 93 LYS A CA 1
ATOM 773 C C . LYS A 1 93 ? -13.357 -14.501 18.390 1.00 70.50 93 LYS A C 1
ATOM 775 O O . LYS A 1 93 ? -12.698 -13.473 18.487 1.00 70.50 93 LYS A O 1
ATOM 780 N N . LEU A 1 94 ? -12.848 -15.729 18.553 1.00 65.12 94 LEU A N 1
ATOM 781 C CA . LEU A 1 94 ? -11.441 -16.057 18.865 1.00 65.12 94 LEU A CA 1
ATOM 782 C C . LEU A 1 94 ? -10.958 -15.727 20.295 1.00 65.12 94 LEU A C 1
ATOM 784 O O . LEU A 1 94 ? -9.766 -15.511 20.503 1.00 65.12 94 LEU A O 1
ATOM 788 N N . CYS A 1 95 ? -11.837 -15.753 21.299 1.00 61.44 95 CYS A N 1
ATOM 789 C CA . CYS A 1 95 ? -11.429 -15.618 22.702 1.00 61.44 95 CYS A CA 1
ATOM 790 C C . CYS A 1 95 ? -11.888 -16.825 23.535 1.00 61.44 95 CYS A C 1
ATOM 792 O O . CYS A 1 95 ? -13.068 -16.950 23.834 1.00 61.44 95 CYS A O 1
ATOM 794 N N . SER A 1 96 ? -10.950 -17.697 23.928 1.00 59.28 96 SER A N 1
ATOM 795 C CA . SER A 1 96 ? -11.197 -18.891 24.761 1.00 59.28 96 SER A CA 1
ATOM 796 C C . SER A 1 96 ? -10.954 -18.674 26.262 1.00 59.28 96 SER A C 1
ATOM 798 O O . SER A 1 96 ? -10.958 -19.633 27.019 1.00 59.28 96 SER A O 1
ATOM 800 N N . ARG A 1 97 ? -10.649 -17.441 26.686 1.00 66.44 97 ARG A N 1
ATOM 801 C CA . ARG A 1 97 ? -10.204 -17.109 28.058 1.00 66.44 97 ARG A CA 1
ATOM 802 C C . ARG A 1 97 ? -11.242 -16.334 28.882 1.00 66.44 97 ARG A C 1
ATOM 804 O O . ARG A 1 97 ? -10.868 -15.646 29.822 1.00 66.44 97 ARG A O 1
ATOM 811 N N . TRP A 1 98 ? -12.500 -16.325 28.456 1.00 72.69 98 TRP A N 1
ATOM 812 C CA . TRP A 1 98 ? -13.532 -15.450 29.010 1.00 72.69 98 TRP A CA 1
ATOM 813 C C . TRP A 1 98 ? -14.665 -16.300 29.572 1.00 72.69 98 TRP A C 1
ATOM 815 O O . TRP A 1 98 ? -15.455 -16.848 28.805 1.00 72.69 98 TRP A O 1
ATOM 825 N N . ASP A 1 99 ? -14.740 -16.375 30.897 1.00 69.56 99 ASP A N 1
ATOM 826 C CA . ASP A 1 99 ? -15.723 -17.179 31.621 1.00 69.56 99 ASP A CA 1
ATOM 827 C C . ASP A 1 99 ? -16.871 -16.297 32.132 1.00 69.56 99 ASP A C 1
ATOM 829 O O . ASP A 1 99 ? -16.980 -16.010 33.319 1.00 69.56 99 ASP A O 1
ATOM 833 N N . GLY A 1 100 ? -17.729 -15.840 31.212 1.00 77.88 100 GLY A N 1
ATOM 834 C CA . GLY A 1 100 ? -18.995 -15.177 31.553 1.00 77.88 100 GLY A CA 1
ATOM 835 C C . GLY A 1 100 ? -19.180 -13.758 30.998 1.00 77.88 100 GLY A C 1
ATOM 836 O O . GLY A 1 100 ? -18.417 -13.309 30.137 1.00 77.88 100 GLY A O 1
ATOM 837 N N . PRO A 1 101 ? -20.255 -13.068 31.420 1.00 82.88 101 PRO A N 1
ATOM 838 C CA . PRO A 1 101 ? -20.516 -11.682 31.059 1.00 82.88 101 PRO A CA 1
ATOM 839 C C . PRO A 1 101 ? -19.702 -10.713 31.930 1.00 82.88 101 PRO A C 1
ATOM 841 O O . PRO A 1 101 ? -19.656 -10.845 33.149 1.00 82.88 101 PRO A O 1
ATOM 844 N N . PHE A 1 102 ? -19.107 -9.698 31.304 1.00 87.06 102 PHE A N 1
ATOM 845 C CA . PHE A 1 102 ? -18.284 -8.686 31.975 1.00 87.06 102 PHE A CA 1
ATOM 846 C C . PHE A 1 102 ? -18.922 -7.303 31.880 1.00 87.06 102 PHE A C 1
ATOM 848 O O . PHE A 1 102 ? -19.598 -6.996 30.895 1.00 87.06 102 PHE A O 1
ATOM 855 N N . VAL A 1 103 ? -18.662 -6.449 32.870 1.00 89.12 103 VAL A N 1
ATOM 856 C CA . VAL A 1 103 ? -19.209 -5.087 32.940 1.00 89.12 103 VAL A CA 1
ATOM 857 C C . VAL A 1 103 ? -18.162 -4.064 32.507 1.00 89.12 103 VAL A C 1
ATOM 859 O O . VAL A 1 103 ? -17.006 -4.112 32.938 1.00 89.12 103 VAL A O 1
ATOM 862 N N . ILE A 1 104 ? -18.559 -3.103 31.669 1.00 88.62 104 ILE A N 1
ATOM 863 C CA . ILE A 1 104 ? -17.690 -1.980 31.290 1.00 88.62 104 ILE A CA 1
ATOM 864 C C . ILE A 1 104 ? -17.512 -1.027 32.470 1.00 88.62 104 ILE A C 1
ATOM 866 O O . ILE A 1 104 ? -18.486 -0.460 32.957 1.00 88.62 104 ILE A O 1
ATOM 870 N N . THR A 1 105 ? -16.262 -0.794 32.874 1.00 89.88 105 THR A N 1
ATOM 871 C CA . THR A 1 105 ? -15.920 0.212 33.896 1.00 89.88 105 THR A CA 1
ATOM 872 C C . THR A 1 105 ? -15.492 1.532 33.265 1.00 89.88 105 THR A C 1
ATOM 874 O O . THR A 1 105 ? -15.959 2.583 33.680 1.00 89.88 105 THR A O 1
ATOM 877 N N . ASN A 1 106 ? -14.635 1.484 32.239 1.00 87.69 106 ASN A N 1
ATOM 878 C CA . ASN A 1 106 ? -14.114 2.674 31.565 1.00 87.69 106 ASN A CA 1
ATOM 879 C C . ASN A 1 106 ? -14.026 2.461 30.052 1.00 87.69 106 ASN A C 1
ATOM 881 O O . ASN A 1 106 ? -13.713 1.363 29.584 1.00 87.69 106 ASN A O 1
ATOM 885 N N . ILE A 1 107 ? -14.248 3.534 29.291 1.00 86.81 107 ILE A N 1
ATOM 886 C CA . ILE A 1 107 ? -14.122 3.566 27.830 1.00 86.81 107 ILE A CA 1
ATOM 887 C C . ILE A 1 107 ? -13.059 4.600 27.468 1.00 86.81 107 ILE A C 1
ATOM 889 O O . ILE A 1 107 ? -13.146 5.759 27.866 1.00 86.81 107 ILE A O 1
ATOM 893 N N . PHE A 1 108 ? -12.050 4.183 26.710 1.00 87.12 108 PHE A N 1
ATOM 894 C CA . PHE A 1 108 ? -10.970 5.057 26.265 1.00 87.12 108 PHE A CA 1
ATOM 895 C C . PHE A 1 108 ? -11.271 5.655 24.879 1.00 87.12 108 PHE A C 1
ATOM 897 O O . PHE A 1 108 ? -11.910 4.999 24.051 1.00 87.12 108 PHE A O 1
ATOM 904 N N . PRO A 1 109 ? -10.745 6.855 24.560 1.00 79.12 109 PRO A N 1
ATOM 905 C CA . PRO A 1 109 ? -11.039 7.572 23.310 1.00 79.12 109 PRO A CA 1
ATOM 906 C C . PRO A 1 109 ? -10.637 6.828 22.021 1.00 79.12 109 PRO A C 1
ATOM 908 O O . PRO A 1 109 ? -11.150 7.141 20.951 1.00 79.12 109 PRO A O 1
ATOM 911 N N . TYR A 1 110 ? -9.766 5.814 22.107 1.00 80.19 110 TYR A N 1
ATOM 912 C CA . TYR A 1 110 ? -9.313 5.000 20.965 1.00 80.19 110 TYR A CA 1
ATOM 913 C C . TYR A 1 110 ? -10.029 3.644 20.840 1.00 80.19 110 TYR A C 1
ATOM 915 O O . TYR A 1 110 ? -9.564 2.756 20.127 1.00 80.19 110 TYR A O 1
ATOM 923 N N . GLY A 1 111 ? -11.150 3.464 21.544 1.00 79.19 111 GLY A N 1
ATOM 924 C CA . GLY A 1 111 ? -11.977 2.260 21.448 1.00 79.19 111 GLY A CA 1
ATOM 925 C C . GLY A 1 111 ? -11.463 1.074 22.258 1.00 79.19 111 GLY A C 1
ATOM 926 O O . GLY A 1 111 ? -11.973 -0.027 22.091 1.00 79.19 111 GLY A O 1
ATOM 927 N N . ALA A 1 112 ? -10.478 1.267 23.136 1.00 86.25 112 ALA A N 1
ATOM 928 C CA . ALA A 1 112 ? -10.176 0.287 24.172 1.00 86.25 112 ALA A CA 1
ATOM 929 C C . ALA A 1 112 ? -11.171 0.428 25.328 1.00 86.25 112 ALA A C 1
ATOM 931 O O . ALA A 1 112 ? -11.617 1.530 25.646 1.00 86.25 112 ALA A O 1
ATOM 932 N N . VAL A 1 113 ? -11.506 -0.686 25.962 1.00 88.62 113 VAL A N 1
ATOM 933 C CA . VAL A 1 113 ? -12.514 -0.752 27.018 1.00 88.62 113 VAL A CA 1
ATOM 934 C C . VAL A 1 113 ? -11.935 -1.522 28.188 1.00 88.62 113 VAL A C 1
ATOM 936 O O . VAL A 1 113 ? -11.311 -2.565 27.998 1.00 88.62 113 VAL A O 1
ATOM 939 N N . GLN A 1 114 ? -12.112 -0.989 29.391 1.00 90.44 114 GLN A N 1
ATOM 940 C CA . GLN A 1 114 ? -11.769 -1.681 30.621 1.00 90.44 114 GLN A CA 1
ATOM 941 C C . GLN A 1 114 ? -12.985 -2.462 31.098 1.00 90.44 114 GLN A C 1
ATOM 943 O O . GLN A 1 114 ? -14.048 -1.886 31.350 1.00 90.44 114 GLN A O 1
ATOM 948 N N . LEU A 1 115 ? -12.811 -3.769 31.219 1.00 89.12 115 LEU A N 1
ATOM 949 C CA . LEU A 1 115 ? -13.828 -4.681 31.704 1.00 89.12 115 LEU A CA 1
ATOM 950 C C . LEU A 1 115 ? -13.515 -5.115 33.117 1.00 89.12 115 LEU A C 1
ATOM 952 O O . LEU A 1 115 ? -12.348 -5.211 33.499 1.00 89.12 115 LEU A O 1
ATOM 956 N N . LYS A 1 116 ? -14.579 -5.391 33.857 1.00 88.06 116 LYS A N 1
ATOM 957 C CA . LYS A 1 116 ? -14.531 -5.898 35.213 1.00 88.06 116 LYS A CA 1
ATOM 958 C C . LYS A 1 116 ? -15.383 -7.152 35.319 1.00 88.06 116 LYS A C 1
ATOM 960 O O . LYS A 1 116 ? -16.516 -7.177 34.834 1.00 88.06 116 LYS A O 1
ATOM 965 N N . ASP A 1 117 ? -14.808 -8.174 35.935 1.00 85.88 117 ASP A N 1
ATOM 966 C CA . ASP A 1 117 ? -15.526 -9.384 36.315 1.00 85.88 117 ASP A CA 1
ATOM 967 C C . ASP A 1 117 ? -16.315 -9.148 37.612 1.00 85.88 117 ASP A C 1
ATOM 969 O O . ASP A 1 117 ? -15.784 -8.583 38.573 1.00 85.88 117 ASP A O 1
ATOM 973 N N . GLU A 1 118 ? -17.573 -9.587 37.640 1.00 80.88 118 GLU A N 1
ATOM 974 C CA . GLU A 1 118 ? -18.412 -9.545 38.841 1.00 80.88 118 GLU A CA 1
ATOM 975 C C . GLU A 1 118 ? -17.947 -10.570 39.889 1.00 80.88 118 GLU A C 1
ATOM 977 O O . GLU A 1 118 ? -18.090 -10.311 41.081 1.00 80.88 118 GLU A O 1
ATOM 982 N N . GLN A 1 119 ? -17.350 -11.698 39.477 1.00 79.00 119 GLN A N 1
ATOM 983 C CA . GLN A 1 119 ? -16.962 -12.767 40.404 1.00 79.00 119 GLN A CA 1
ATOM 984 C C . GLN A 1 119 ? -15.572 -12.568 41.012 1.00 79.00 119 GLN A C 1
ATOM 986 O O . GLN A 1 119 ? -15.407 -12.644 42.227 1.00 79.00 119 GLN A O 1
ATOM 991 N N . SER A 1 120 ? -14.560 -12.303 40.185 1.00 77.56 120 SER A N 1
ATOM 992 C CA . SER A 1 120 ? -13.172 -12.164 40.650 1.00 77.56 120 SER A CA 1
ATOM 993 C C . SER A 1 120 ? -12.755 -10.726 40.973 1.00 77.56 120 SER A C 1
ATOM 995 O O . SER A 1 120 ? -11.643 -10.511 41.456 1.00 77.56 120 SER A O 1
ATOM 997 N N . ASN A 1 121 ? -13.608 -9.727 40.695 1.00 80.25 121 ASN A N 1
ATOM 998 C CA . ASN A 1 121 ? -13.293 -8.293 40.803 1.00 80.25 121 ASN A CA 1
ATOM 999 C C . ASN A 1 121 ? -12.054 -7.870 39.975 1.00 80.25 121 ASN A C 1
ATOM 1001 O O . ASN A 1 121 ? -11.540 -6.761 40.138 1.00 80.25 121 ASN A O 1
ATOM 1005 N N . ASN A 1 122 ? -11.568 -8.738 39.080 1.00 83.62 122 ASN A N 1
ATOM 1006 C CA . ASN A 1 122 ? -10.408 -8.481 38.242 1.00 83.62 122 ASN A CA 1
ATOM 1007 C C . ASN A 1 122 ? -10.779 -7.519 37.107 1.00 83.62 122 ASN A C 1
ATOM 1009 O O . ASN A 1 122 ? -11.888 -7.575 36.570 1.00 83.62 122 ASN A O 1
ATOM 1013 N N . THR A 1 123 ? -9.841 -6.650 36.727 1.00 87.62 123 THR A N 1
ATOM 1014 C CA . THR A 1 123 ? -10.025 -5.708 35.621 1.00 87.62 123 THR A CA 1
ATOM 1015 C C . THR A 1 123 ? -8.961 -5.904 34.559 1.00 87.62 123 THR A C 1
ATOM 1017 O O . THR A 1 123 ? -7.786 -6.087 34.865 1.00 87.62 123 THR A O 1
ATOM 1020 N N . PHE A 1 124 ? -9.364 -5.838 33.296 1.00 86.00 124 PHE A N 1
ATOM 1021 C CA . PHE A 1 124 ? -8.446 -5.948 32.168 1.00 86.00 124 PHE A CA 1
ATOM 1022 C C . PHE A 1 124 ? -8.933 -5.107 30.991 1.00 86.00 124 PHE A C 1
ATOM 1024 O O . PHE A 1 124 ? -10.108 -4.752 30.886 1.00 86.00 124 PHE A O 1
ATOM 1031 N N . GLN A 1 125 ? -8.001 -4.747 30.115 1.00 89.00 125 GLN A N 1
ATOM 1032 C CA . GLN A 1 125 ? -8.260 -3.879 28.975 1.00 89.00 125 GLN A CA 1
ATOM 1033 C C . GLN A 1 125 ? -8.376 -4.700 27.694 1.00 89.00 125 GLN A C 1
ATOM 1035 O O . GLN A 1 125 ? -7.550 -5.569 27.418 1.00 89.00 125 GLN A O 1
ATOM 1040 N N . VAL A 1 126 ? -9.394 -4.399 26.893 1.00 85.50 126 VAL A N 1
ATOM 1041 C CA . VAL A 1 126 ? -9.691 -5.104 25.644 1.00 85.50 126 VAL A CA 1
ATOM 1042 C C . VAL A 1 126 ? -9.977 -4.122 24.526 1.00 85.50 126 VAL A C 1
ATOM 1044 O O . VAL A 1 126 ? -10.359 -2.976 24.761 1.00 85.50 126 VAL A O 1
ATOM 1047 N N . ASN A 1 127 ? -9.819 -4.567 23.282 1.00 85.69 127 ASN A N 1
ATOM 1048 C CA . ASN A 1 127 ? -10.267 -3.779 22.144 1.00 85.69 127 ASN A CA 1
ATOM 1049 C C . ASN A 1 127 ? -11.798 -3.854 22.050 1.00 85.69 127 ASN A C 1
ATOM 1051 O O . ASN A 1 127 ? -12.365 -4.940 21.927 1.00 85.69 127 ASN A O 1
ATOM 1055 N N . GLY A 1 128 ? -12.462 -2.701 22.039 1.00 81.50 128 GLY A N 1
ATOM 1056 C CA . GLY A 1 128 ? -13.912 -2.570 21.935 1.00 81.50 128 GLY A CA 1
ATOM 1057 C C . GLY A 1 128 ? -14.508 -3.184 20.663 1.00 81.50 128 GLY A C 1
ATOM 1058 O O . GLY A 1 128 ? -15.679 -3.555 20.631 1.00 81.50 128 GLY A O 1
ATOM 1059 N N . HIS A 1 129 ? -13.704 -3.400 19.619 1.00 79.94 129 HIS A N 1
ATOM 1060 C CA . HIS A 1 129 ? -14.149 -4.143 18.437 1.00 79.94 129 HIS A CA 1
ATOM 1061 C C . HIS A 1 129 ? -14.440 -5.623 18.744 1.00 79.94 129 HIS A C 1
ATOM 1063 O O . HIS A 1 129 ? -15.329 -6.214 18.123 1.00 79.94 129 HIS A O 1
ATOM 1069 N N . GLN A 1 130 ? -13.730 -6.213 19.711 1.00 79.19 130 GLN A N 1
ATOM 1070 C CA . GLN A 1 130 ? -13.747 -7.649 20.014 1.00 79.19 130 GLN A CA 1
ATOM 1071 C C . GLN A 1 130 ? -14.846 -8.076 20.994 1.00 79.19 130 GLN A C 1
ATOM 1073 O O . GLN A 1 130 ? -14.965 -9.260 21.277 1.00 79.19 130 GLN A O 1
ATOM 1078 N N . ILE A 1 131 ? -15.667 -7.152 21.488 1.00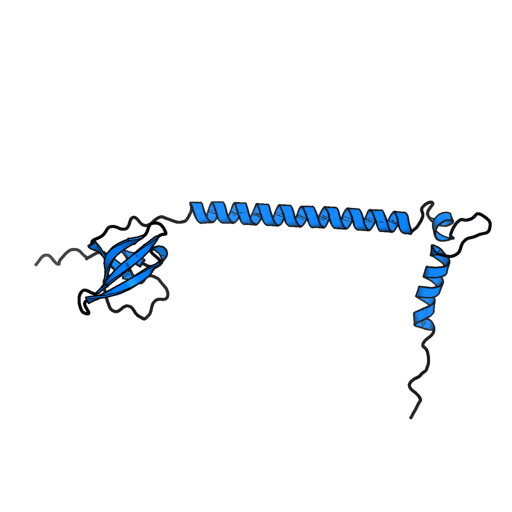 82.88 131 ILE A N 1
ATOM 1079 C CA . ILE A 1 131 ? -16.730 -7.416 22.471 1.00 82.88 131 ILE A CA 1
ATOM 1080 C C . ILE A 1 131 ? -18.115 -7.353 21.827 1.00 82.88 131 ILE A C 1
ATOM 1082 O O . ILE A 1 131 ? -18.315 -6.643 20.839 1.00 82.88 131 ILE A O 1
ATOM 1086 N N . LYS A 1 132 ? -19.085 -8.103 22.349 1.00 82.06 132 LYS A N 1
ATOM 1087 C CA . LYS A 1 132 ? -20.481 -8.094 21.885 1.00 82.06 132 LYS A CA 1
ATOM 1088 C C . LYS A 1 132 ? -21.431 -7.769 23.044 1.00 82.06 132 LYS A C 1
ATOM 1090 O O . LYS A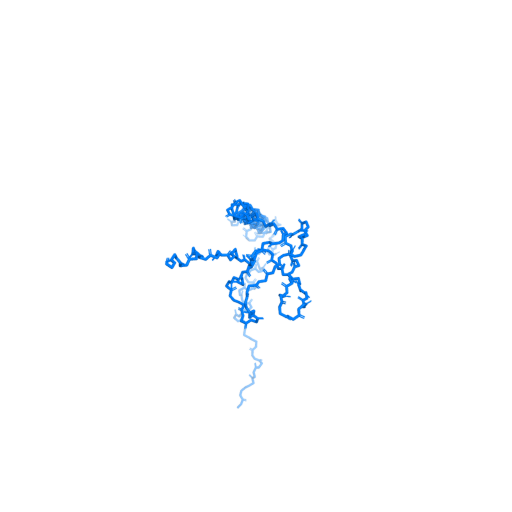 1 132 ? -21.176 -8.258 24.142 1.00 82.06 132 LYS A O 1
ATOM 1095 N N . PRO A 1 133 ? -22.514 -7.000 22.814 1.00 82.50 133 PRO A N 1
ATOM 1096 C CA . PRO A 1 133 ? -23.570 -6.812 23.806 1.00 82.50 133 PRO A CA 1
ATOM 1097 C C . PRO A 1 133 ? -24.103 -8.149 24.320 1.00 82.50 133 PRO A C 1
ATOM 1099 O O . PRO A 1 133 ? -24.419 -9.034 23.522 1.00 82.50 133 PRO A O 1
ATOM 1102 N N . PHE A 1 134 ? -24.178 -8.296 25.643 1.00 82.56 134 PHE A N 1
ATOM 1103 C CA . PHE A 1 134 ? -24.958 -9.354 26.272 1.00 82.56 134 PHE A CA 1
ATOM 1104 C C . PHE A 1 134 ? -26.417 -8.893 26.293 1.00 82.56 134 PHE A C 1
ATOM 1106 O O . PHE A 1 134 ? -26.720 -7.835 26.843 1.00 82.56 134 PHE A O 1
ATOM 1113 N N . TYR A 1 135 ? -27.309 -9.671 25.689 1.00 76.38 135 TYR A N 1
ATOM 1114 C CA . TYR A 1 135 ? -28.746 -9.459 25.813 1.00 76.38 135 TYR A CA 1
ATOM 1115 C C . TYR A 1 135 ? -29.270 -10.466 26.829 1.00 76.38 135 TYR A C 1
ATOM 1117 O O . TYR A 1 135 ? -29.230 -11.671 26.583 1.00 76.38 135 TYR A O 1
ATOM 1125 N N . GLU A 1 136 ? -29.723 -9.974 27.977 1.00 77.25 136 GLU A N 1
ATOM 1126 C CA . GLU A 1 136 ? -30.442 -10.795 28.943 1.00 77.25 136 GLU A CA 1
ATOM 1127 C C . GLU A 1 136 ? -31.806 -11.132 28.326 1.00 77.25 136 GLU A C 1
ATOM 1129 O O . GLU A 1 136 ? -32.547 -10.238 27.910 1.00 77.25 136 GLU A O 1
ATOM 1134 N N . GLY A 1 137 ? -32.085 -12.424 28.134 1.00 71.75 137 GLY A N 1
ATOM 1135 C CA . GLY A 1 137 ? -33.357 -12.867 27.564 1.00 71.75 137 GLY A CA 1
ATOM 1136 C C . GLY A 1 137 ? -34.534 -12.448 28.455 1.00 71.75 137 GLY A C 1
ATOM 1137 O O . GLY A 1 137 ? -34.336 -12.233 29.652 1.00 71.75 137 GLY A O 1
ATOM 1138 N N . PRO A 1 138 ? -35.758 -12.329 27.906 1.00 67.38 138 PRO A N 1
ATOM 1139 C CA . PRO A 1 138 ? -36.928 -12.033 28.721 1.00 67.38 138 PRO A CA 1
ATOM 1140 C C . PRO A 1 138 ? -37.052 -13.088 29.824 1.00 67.38 138 PRO A C 1
ATOM 1142 O O . PRO A 1 138 ? -36.988 -14.289 29.547 1.00 67.38 138 PRO A O 1
ATOM 1145 N N . ALA A 1 139 ? -37.186 -12.629 31.071 1.00 66.75 139 ALA A N 1
ATOM 1146 C CA . ALA A 1 139 ? -37.383 -13.510 32.212 1.00 66.75 139 ALA A CA 1
ATOM 1147 C C . ALA A 1 139 ? -38.596 -14.418 31.942 1.00 66.75 139 ALA A C 1
ATOM 1149 O O . ALA A 1 139 ? -39.611 -13.922 31.439 1.00 66.75 139 ALA A O 1
ATOM 1150 N N . PRO A 1 140 ? -38.511 -15.729 32.235 1.00 64.75 140 PRO A N 1
ATOM 1151 C CA . PRO A 1 140 ? -39.653 -16.609 32.073 1.00 64.75 140 PRO A CA 1
ATOM 1152 C C . PRO A 1 140 ? -40.787 -16.079 32.949 1.00 64.75 140 PRO A C 1
ATOM 1154 O O . PRO A 1 140 ? -40.633 -15.925 34.161 1.00 64.75 140 PRO A O 1
ATOM 1157 N N . ILE A 1 141 ? -41.901 -15.743 32.304 1.00 65.69 141 ILE A N 1
ATOM 1158 C CA . ILE A 1 141 ? -43.148 -15.412 32.982 1.00 65.69 141 ILE A CA 1
ATOM 1159 C C . ILE A 1 141 ? -43.594 -16.721 33.640 1.00 65.69 141 ILE A C 1
ATOM 1161 O O . ILE A 1 141 ? -43.892 -17.683 32.931 1.00 65.69 141 ILE A O 1
ATOM 1165 N N . ILE A 1 142 ? -43.508 -16.771 34.972 1.00 65.19 142 ILE A N 1
ATOM 1166 C CA . ILE A 1 142 ? -44.021 -17.871 35.802 1.00 65.19 142 ILE A CA 1
ATOM 1167 C C . ILE A 1 142 ? -45.546 -17.891 35.711 1.00 65.19 142 ILE A C 1
ATOM 1169 O O . ILE A 1 142 ? -46.142 -16.791 35.774 1.00 65.19 142 ILE A O 1
#

Radius of gyration: 35.88 Å; chains: 1; bounding box: 85×46×81 Å

Secondary structure (DSSP, 8-state):
---S----THHHHHHHHHHHHHH---TTS--HHHHHHSS-HHHHHHHHHHHHHHHHHHHHHHHHHHHHHHHHHHHHH-------TT-EEEE-TT--S--S-EEEEEE-TTSEEEEE-TTT--EEEEEGGGEEE--PPPPP--

InterPro domains:
  IPR036397 Ribonuclease H superfamily [G3DSA:3.30.420.10] (1-75)
  IPR052160 Gypsy Retrotransposon Integrase-like [PTHR47266] (4-105)